Protein AF-A0A9D4M9J7-F1 (afdb_monomer_lite)

Radius of gyration: 25.25 Å; chains: 1; bounding box: 48×29×62 Å

pLDDT: mean 91.16, std 9.06, range [57.19, 98.56]

Foldseek 3Di:
DWDKDKDKDKDKDWDPDPPDIDMDIDIDIDIDTDDPDDDDDPDPPDDDDDDPPDDPPD

Sequence (58 aa):
MQTLYLFQLTVRATDNRIPTAQSTTATVIVTVLRDLAPPRFTNLPFTIDLNEKTVINS

Organism: Dreissena polymorpha (NCBI:txid45954)

Secondary structure (DSSP, 8-state):
-PPEEEEEEEEEEE---SS---EEEEEEEEEEE--SS-----SSSP-----TTPPTT-

Structure (mmCIF, N/CA/C/O backbone):
data_AF-A0A9D4M9J7-F1
#
_entry.id   AF-A0A9D4M9J7-F1
#
loop_
_atom_site.group_PDB
_atom_site.id
_atom_site.type_symbol
_atom_site.label_atom_id
_atom_site.label_alt_id
_atom_site.label_comp_id
_atom_site.label_asym_id
_atom_site.label_entity_id
_atom_site.label_seq_id
_atom_site.pdbx_PDB_ins_code
_atom_site.Cartn_x
_atom_site.Cartn_y
_atom_site.Cartn_z
_atom_site.occupancy
_atom_site.B_iso_or_equiv
_atom_site.auth_seq_id
_atom_site.auth_comp_id
_atom_site.auth_asym_id
_atom_site.auth_atom_id
_atom_site.pdbx_PDB_model_num
ATOM 1 N N . MET A 1 1 ? -23.501 11.200 -1.392 1.00 57.19 1 MET A N 1
ATOM 2 C CA . MET A 1 1 ? -22.591 10.680 -2.438 1.00 57.19 1 MET A CA 1
ATOM 3 C C . MET A 1 1 ? -21.185 10.600 -1.861 1.00 57.19 1 MET A C 1
ATOM 5 O O . MET A 1 1 ? -20.759 11.559 -1.228 1.00 57.19 1 MET A O 1
ATOM 9 N N . GLN A 1 2 ? -20.504 9.461 -1.997 1.00 60.97 2 GLN A N 1
ATOM 10 C CA . GLN A 1 2 ? -19.108 9.298 -1.573 1.00 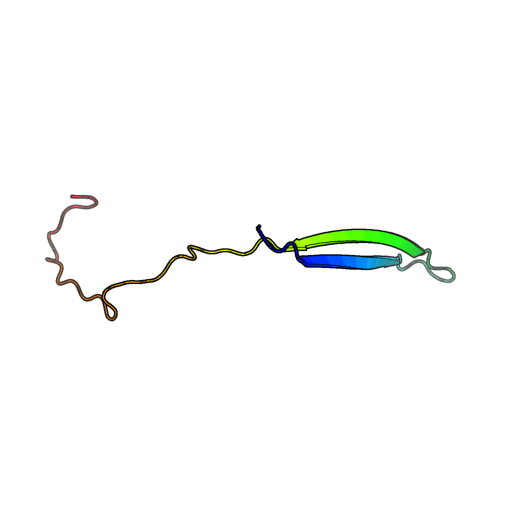60.97 2 GLN A CA 1
ATOM 11 C C . GLN A 1 2 ? -18.204 10.053 -2.560 1.00 60.97 2 GLN A C 1
ATOM 13 O O . GLN A 1 2 ? -18.330 9.868 -3.766 1.00 60.97 2 GLN A O 1
ATOM 18 N N . THR A 1 3 ? -17.325 10.929 -2.073 1.00 67.06 3 THR A N 1
ATOM 19 C CA . THR A 1 3 ? -16.301 11.562 -2.920 1.00 67.06 3 THR A CA 1
ATOM 20 C C . THR A 1 3 ? -15.187 10.550 -3.175 1.00 67.06 3 THR A C 1
ATOM 22 O O . THR A 1 3 ? -14.605 10.041 -2.218 1.00 67.06 3 THR A O 1
ATOM 25 N N . LEU A 1 4 ? -14.906 10.264 -4.446 1.00 76.62 4 LEU A N 1
ATOM 26 C CA . LEU A 1 4 ? -13.800 9.418 -4.884 1.00 76.62 4 LEU A CA 1
ATOM 27 C C . LEU A 1 4 ? -12.603 10.310 -5.224 1.00 76.62 4 LEU A C 1
ATOM 29 O O . LEU A 1 4 ? -12.740 11.205 -6.058 1.00 76.62 4 LEU A O 1
ATOM 33 N N . TYR A 1 5 ? -11.444 10.076 -4.609 1.00 84.38 5 TYR A N 1
ATOM 34 C CA . TYR A 1 5 ? -10.201 10.696 -5.071 1.00 84.38 5 TYR A CA 1
ATOM 35 C C . TYR A 1 5 ? -9.448 9.691 -5.937 1.00 84.38 5 TYR A C 1
ATOM 37 O O . TYR A 1 5 ? -9.158 8.578 -5.495 1.00 84.38 5 TYR A O 1
ATOM 45 N N . LEU A 1 6 ? -9.159 10.083 -7.177 1.00 91.06 6 LEU A N 1
ATOM 46 C CA . LEU A 1 6 ? -8.435 9.266 -8.141 1.00 91.06 6 LEU A CA 1
ATOM 47 C C . LEU A 1 6 ? -7.094 9.927 -8.442 1.00 91.06 6 LEU A C 1
ATOM 49 O O . LEU A 1 6 ? -7.046 11.069 -8.895 1.00 91.06 6 LEU A O 1
ATOM 53 N N . PHE A 1 7 ? -6.016 9.190 -8.200 1.00 95.44 7 PHE A N 1
ATOM 54 C CA . PHE A 1 7 ? -4.664 9.603 -8.548 1.00 95.44 7 PHE A CA 1
ATOM 55 C C . PHE A 1 7 ? -4.158 8.712 -9.670 1.00 95.44 7 PHE A C 1
ATOM 57 O O . PHE A 1 7 ? -4.174 7.487 -9.557 1.00 95.44 7 PHE A O 1
ATOM 64 N N . GLN A 1 8 ? -3.704 9.334 -10.751 1.00 97.25 8 GLN A N 1
ATOM 65 C CA . GLN A 1 8 ? -3.067 8.641 -11.857 1.00 97.25 8 GLN A CA 1
ATOM 66 C C . GLN A 1 8 ? -1.562 8.875 -11.779 1.00 97.25 8 GLN A C 1
ATOM 68 O O . GLN A 1 8 ? -1.103 10.016 -11.815 1.00 97.25 8 GLN A O 1
ATOM 73 N N . LEU A 1 9 ? -0.799 7.792 -11.672 1.00 97.81 9 LEU A N 1
ATOM 74 C CA . LEU A 1 9 ? 0.654 7.819 -11.621 1.00 97.81 9 LEU A CA 1
ATOM 75 C C . LEU A 1 9 ? 1.212 7.156 -12.876 1.00 97.81 9 LEU A C 1
ATOM 77 O O . LEU A 1 9 ? 0.790 6.063 -13.249 1.00 97.81 9 LEU A O 1
ATOM 81 N N . THR A 1 10 ? 2.202 7.787 -13.498 1.00 98.25 10 THR A N 1
ATOM 82 C CA . THR A 1 10 ? 3.053 7.122 -14.489 1.00 98.25 10 THR A CA 1
ATOM 83 C C . THR A 1 10 ? 4.266 6.568 -13.761 1.00 98.25 10 THR A C 1
ATOM 85 O O . THR A 1 10 ? 5.096 7.334 -13.273 1.00 98.25 10 THR A O 1
ATOM 88 N N . VAL A 1 11 ? 4.382 5.246 -13.684 1.00 98.12 11 VAL A N 1
ATOM 89 C CA . VAL A 1 11 ? 5.567 4.582 -13.131 1.00 98.12 11 VAL A CA 1
ATOM 90 C C . VAL A 1 11 ? 6.509 4.198 -14.267 1.00 98.12 11 VAL A C 1
ATOM 92 O O . VAL A 1 11 ? 6.056 3.844 -15.355 1.00 98.12 11 VAL A O 1
ATOM 95 N N . ARG A 1 12 ? 7.821 4.274 -14.028 1.00 98.31 12 ARG A N 1
ATOM 96 C CA . ARG A 1 12 ? 8.856 3.883 -14.992 1.00 98.31 12 ARG A CA 1
ATOM 97 C C . ARG A 1 12 ? 9.771 2.841 -14.368 1.00 98.31 12 ARG A C 1
ATOM 99 O O . ARG A 1 12 ? 10.344 3.089 -13.312 1.00 98.31 12 ARG A O 1
ATOM 106 N N . ALA A 1 13 ? 9.955 1.724 -15.060 1.00 98.12 13 ALA A N 1
ATOM 107 C CA . ALA A 1 13 ? 10.993 0.749 -14.751 1.00 98.12 13 ALA A CA 1
ATOM 108 C C . ALA A 1 13 ? 12.143 0.909 -15.752 1.00 98.12 13 ALA A C 1
ATOM 110 O O . ALA A 1 13 ? 11.899 1.165 -16.931 1.00 98.12 13 ALA A O 1
ATOM 111 N N . THR A 1 14 ? 13.386 0.801 -15.282 1.00 98.25 14 THR A N 1
ATOM 112 C CA . THR A 1 14 ? 14.598 0.831 -16.117 1.00 98.25 14 THR A CA 1
ATOM 113 C C . THR A 1 14 ? 15.536 -0.272 -15.648 1.00 98.25 14 THR A C 1
ATOM 115 O O . THR A 1 14 ? 15.744 -0.398 -14.443 1.00 98.25 14 THR A O 1
ATOM 118 N N . ASP A 1 15 ? 16.055 -1.086 -16.568 1.00 98.19 15 ASP A N 1
ATOM 119 C CA . ASP A 1 15 ? 17.095 -2.066 -16.240 1.00 98.19 15 ASP A CA 1
ATOM 120 C C . ASP A 1 15 ? 18.485 -1.406 -16.138 1.00 98.19 15 ASP A C 1
ATOM 122 O O . ASP A 1 15 ? 18.664 -0.242 -16.485 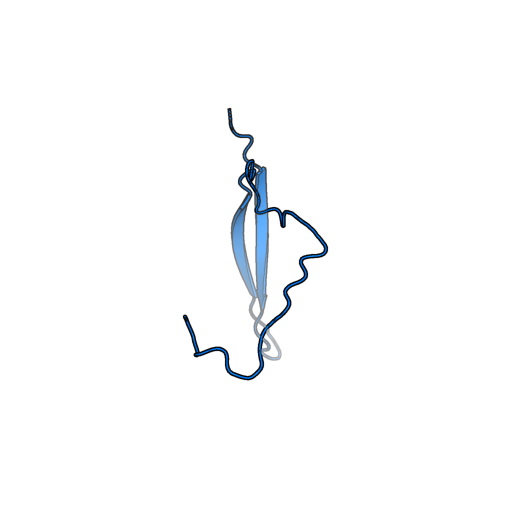1.00 98.19 15 ASP A O 1
ATOM 126 N N . ASN A 1 16 ? 19.480 -2.142 -15.638 1.00 98.00 16 ASN A N 1
ATOM 127 C CA . ASN A 1 16 ? 20.844 -1.628 -15.444 1.00 98.00 16 ASN A CA 1
ATOM 128 C C . ASN A 1 16 ? 21.819 -2.095 -16.542 1.00 98.00 16 ASN A C 1
ATOM 130 O O . ASN A 1 16 ? 23.014 -2.253 -16.282 1.00 98.00 16 ASN A O 1
ATOM 134 N N . ARG A 1 17 ? 21.340 -2.387 -17.760 1.00 97.25 17 ARG A N 1
ATOM 135 C CA . ARG A 1 17 ? 22.217 -2.869 -18.842 1.00 97.25 17 ARG A CA 1
ATOM 136 C C . ARG A 1 17 ? 23.179 -1.757 -19.305 1.00 97.25 17 ARG A C 1
ATOM 138 O O . ARG A 1 17 ? 22.770 -0.618 -19.501 1.00 97.25 17 ARG A O 1
ATOM 145 N N . ILE A 1 18 ? 24.450 -2.105 -19.537 1.00 94.56 18 ILE A N 1
ATOM 146 C CA . ILE A 1 18 ? 25.492 -1.227 -20.110 1.00 94.56 18 ILE A CA 1
ATOM 147 C C . ILE A 1 18 ? 25.850 -1.742 -21.519 1.00 94.56 18 ILE A C 1
ATOM 149 O O . ILE A 1 18 ? 26.004 -2.954 -21.678 1.00 94.56 18 ILE A O 1
ATOM 153 N N . PRO A 1 19 ? 25.996 -0.880 -22.548 1.00 91.75 19 PRO A N 1
ATOM 154 C CA . PRO A 1 19 ? 25.865 0.582 -22.512 1.00 91.75 19 PRO A CA 1
ATOM 155 C C . PRO A 1 19 ? 24.415 1.078 -22.598 1.00 91.75 19 PRO A C 1
ATOM 157 O O . PRO A 1 19 ? 24.162 2.255 -22.359 1.00 91.75 19 PRO A O 1
ATOM 160 N N . THR A 1 20 ? 23.470 0.208 -22.959 1.00 96.19 20 THR A N 1
ATOM 161 C CA . THR A 1 20 ? 22.094 0.595 -23.284 1.00 96.19 20 THR A CA 1
ATOM 162 C C . THR A 1 20 ? 21.082 -0.043 -22.339 1.00 96.19 20 THR A C 1
ATOM 164 O O . THR A 1 20 ? 20.645 -1.181 -22.526 1.00 96.19 20 THR A O 1
ATOM 167 N N . ALA A 1 21 ? 20.679 0.734 -21.336 1.00 97.44 21 ALA A N 1
ATOM 168 C CA . ALA A 1 21 ? 19.561 0.402 -20.468 1.00 97.44 21 ALA A CA 1
ATOM 169 C C . ALA A 1 21 ? 18.232 0.462 -21.237 1.00 97.44 21 ALA A C 1
ATOM 171 O O . ALA A 1 21 ? 18.040 1.315 -22.110 1.00 97.44 21 ALA A O 1
ATOM 172 N N . GLN A 1 22 ? 17.299 -0.422 -20.894 1.00 98.19 22 GLN A N 1
ATOM 173 C CA . GLN A 1 22 ? 15.932 -0.405 -21.415 1.00 98.19 22 GLN A CA 1
ATOM 174 C C . GLN A 1 22 ? 14.965 0.119 -20.362 1.00 98.19 22 GLN A C 1
ATOM 176 O O . GLN A 1 22 ? 15.097 -0.177 -19.176 1.00 98.19 22 GLN A O 1
ATOM 181 N N . SER A 1 23 ? 13.961 0.876 -20.804 1.00 98.12 23 SER A N 1
ATOM 182 C CA . SER A 1 23 ? 12.913 1.398 -19.934 1.00 98.12 23 SER A CA 1
ATOM 183 C C . SER A 1 23 ? 11.529 1.100 -20.479 1.00 98.12 23 SER A C 1
ATOM 185 O O . SER A 1 23 ? 11.316 1.101 -21.688 1.00 98.12 23 SER A O 1
ATOM 187 N N . THR A 1 24 ? 10.575 0.944 -19.571 1.00 98.44 24 THR A N 1
ATOM 188 C CA . THR A 1 24 ? 9.147 0.892 -19.888 1.00 98.44 24 THR A CA 1
ATOM 189 C C . THR A 1 24 ? 8.357 1.708 -18.871 1.00 98.44 24 THR A C 1
ATOM 191 O O . THR A 1 24 ? 8.833 1.953 -17.756 1.00 98.44 24 THR A O 1
ATOM 194 N N . THR A 1 25 ? 7.164 2.154 -19.252 1.00 98.56 25 THR A N 1
ATOM 195 C CA . THR A 1 25 ? 6.244 2.879 -18.375 1.00 98.56 25 THR A CA 1
ATOM 196 C C . THR A 1 25 ? 4.912 2.155 -18.256 1.00 98.56 25 THR A C 1
ATOM 198 O O . THR A 1 25 ? 4.492 1.433 -19.157 1.00 98.56 25 THR A O 1
ATOM 201 N N . ALA A 1 26 ? 4.240 2.359 -17.126 1.00 98.44 26 ALA A N 1
ATOM 202 C CA . ALA A 1 26 ? 2.883 1.885 -16.895 1.00 98.44 26 ALA A CA 1
ATOM 203 C C . ALA A 1 26 ? 2.069 2.945 -16.146 1.00 98.44 26 ALA A C 1
ATOM 205 O O . ALA A 1 26 ? 2.620 3.772 -15.415 1.00 98.44 26 ALA A O 1
ATOM 206 N N . THR A 1 27 ? 0.750 2.912 -16.321 1.00 98.31 27 THR A N 1
ATOM 207 C CA . THR A 1 27 ? -0.177 3.765 -15.576 1.00 98.31 27 THR A CA 1
ATOM 208 C C . THR A 1 27 ? -0.716 3.012 -14.368 1.00 98.31 27 THR A C 1
ATOM 210 O O . THR A 1 27 ? -1.279 1.929 -14.506 1.00 98.31 27 THR A O 1
ATOM 213 N N . VAL A 1 28 ? -0.569 3.604 -13.186 1.00 97.88 28 VAL A N 1
ATOM 214 C CA . VAL A 1 28 ? -1.157 3.123 -11.934 1.00 97.88 28 VAL A CA 1
ATOM 215 C C . VAL A 1 28 ? -2.284 4.066 -11.543 1.00 97.88 28 VAL A C 1
ATOM 217 O O . VAL A 1 28 ? -2.090 5.279 -11.474 1.00 97.88 28 VAL A O 1
ATOM 220 N N . ILE A 1 29 ? -3.460 3.506 -11.279 1.00 96.44 29 ILE A N 1
ATOM 221 C CA . ILE A 1 29 ? -4.622 4.249 -10.795 1.00 96.44 29 ILE A CA 1
ATOM 222 C C . ILE A 1 29 ? -4.803 3.912 -9.319 1.00 96.44 29 ILE A C 1
ATOM 224 O O . ILE A 1 29 ? -5.055 2.761 -8.969 1.00 96.44 29 ILE A O 1
ATOM 228 N N . VAL A 1 30 ? -4.668 4.916 -8.456 1.00 95.88 30 VAL A N 1
ATOM 229 C CA . VAL A 1 30 ? -4.918 4.793 -7.018 1.00 95.88 30 VAL A CA 1
ATOM 230 C C . VAL A 1 30 ? -6.260 5.430 -6.705 1.00 95.88 30 VAL A C 1
ATOM 232 O O . VAL A 1 30 ? -6.475 6.620 -6.940 1.00 95.88 30 VAL A O 1
ATOM 235 N N . THR A 1 31 ? -7.156 4.627 -6.147 1.00 93.69 31 THR A N 1
ATOM 236 C CA . THR A 1 31 ? -8.476 5.063 -5.704 1.00 93.69 31 THR A CA 1
ATOM 237 C C . THR A 1 31 ? -8.483 5.185 -4.188 1.00 93.69 31 THR A C 1
ATOM 239 O O . THR A 1 31 ? -8.390 4.182 -3.483 1.00 93.69 31 THR A O 1
ATOM 242 N N . VAL A 1 32 ? -8.605 6.410 -3.677 1.00 90.06 32 VAL A N 1
ATOM 243 C CA . VAL A 1 32 ? -8.733 6.656 -2.237 1.00 90.06 32 VAL A CA 1
ATOM 244 C C . VAL A 1 32 ? -10.208 6.789 -1.892 1.00 90.06 32 VAL A C 1
ATOM 246 O O . VAL A 1 32 ? -10.895 7.721 -2.324 1.00 90.06 32 VAL A O 1
ATOM 249 N N . LEU A 1 33 ? -10.685 5.835 -1.097 1.00 88.38 33 LEU A N 1
ATOM 250 C CA . LEU A 1 33 ? -12.022 5.850 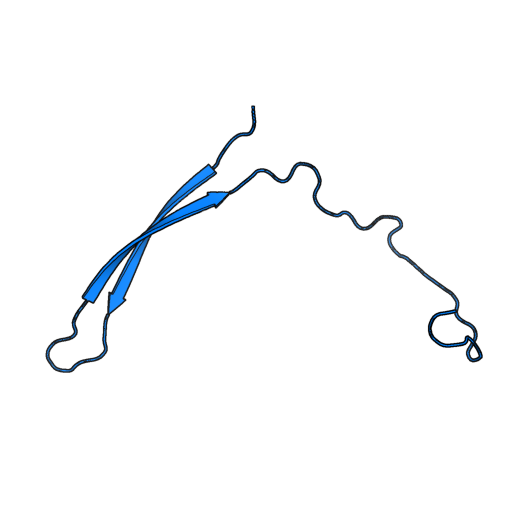-0.524 1.00 88.38 33 LEU A CA 1
ATOM 251 C C . LEU A 1 33 ? -12.006 6.672 0.763 1.00 88.38 33 LEU A C 1
ATOM 253 O O . LEU A 1 33 ? -11.102 6.542 1.587 1.00 88.38 33 LEU A O 1
ATOM 257 N N . ARG A 1 34 ? -13.024 7.515 0.950 1.00 84.62 34 ARG A N 1
ATOM 258 C CA . ARG A 1 34 ? -13.220 8.196 2.230 1.00 84.62 34 ARG A CA 1
ATOM 259 C C . ARG A 1 34 ? -13.582 7.160 3.290 1.00 84.62 34 ARG A C 1
ATOM 261 O O . ARG A 1 34 ? -14.654 6.562 3.204 1.00 84.62 34 ARG A O 1
ATOM 268 N N . ASP A 1 35 ? -12.729 7.026 4.296 1.00 85.00 35 ASP A N 1
ATOM 269 C CA . ASP A 1 35 ? -13.069 6.320 5.524 1.00 85.00 35 ASP A CA 1
ATOM 270 C C . ASP A 1 35 ? -13.872 7.255 6.441 1.00 85.00 35 ASP A C 1
ATOM 272 O O . ASP A 1 35 ? -13.366 8.266 6.932 1.00 85.00 35 ASP A O 1
ATOM 276 N N . LEU A 1 36 ? -15.162 6.956 6.602 1.00 85.12 36 LEU A N 1
ATOM 277 C CA . LEU A 1 36 ? -16.075 7.706 7.471 1.00 85.12 36 LEU A CA 1
ATOM 278 C C . LEU A 1 36 ? -16.119 7.153 8.900 1.00 85.12 36 LEU A C 1
ATOM 280 O O . LEU A 1 36 ? -16.677 7.814 9.775 1.00 85.12 36 LEU A O 1
ATOM 284 N N . ALA A 1 37 ? -15.550 5.972 9.138 1.00 88.62 37 ALA A N 1
ATOM 285 C CA . ALA A 1 37 ? -15.563 5.309 10.435 1.00 88.62 37 ALA A CA 1
ATOM 286 C C . ALA A 1 37 ? -14.189 4.695 10.764 1.00 88.62 37 ALA A C 1
ATOM 288 O O . ALA A 1 37 ? -14.100 3.500 11.052 1.00 88.62 37 ALA A O 1
ATOM 289 N N . PRO A 1 38 ? -13.109 5.499 10.750 1.00 90.00 38 PRO A N 1
ATOM 290 C CA . PRO A 1 38 ? -11.788 4.998 11.092 1.00 90.00 38 PRO A CA 1
ATOM 291 C C . PRO A 1 38 ? -11.750 4.536 12.555 1.00 90.00 38 PRO A C 1
ATOM 293 O O . PRO A 1 38 ? -12.349 5.197 13.413 1.00 90.00 38 PRO A O 1
ATOM 296 N N . PRO A 1 39 ? -10.996 3.471 12.883 1.00 92.56 39 PRO A N 1
ATOM 297 C CA . PRO A 1 39 ? -10.807 3.052 14.261 1.00 92.56 39 PRO A CA 1
ATOM 298 C C . PRO A 1 39 ? -10.323 4.211 15.137 1.00 92.56 39 PRO A C 1
ATOM 300 O O . PRO A 1 39 ? -9.489 5.041 14.746 1.00 92.56 39 PRO A O 1
ATOM 303 N N . ARG A 1 40 ? -10.883 4.281 16.340 1.00 91.69 40 ARG A N 1
ATOM 304 C CA . ARG A 1 40 ? -10.503 5.237 17.373 1.00 91.69 40 ARG A CA 1
ATOM 305 C C . ARG A 1 40 ? -10.269 4.450 18.642 1.00 91.69 40 ARG A C 1
ATOM 30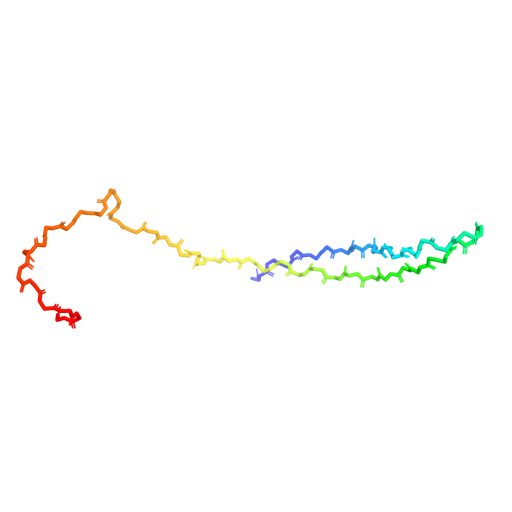7 O O . ARG A 1 40 ? -11.159 3.735 19.092 1.00 91.69 40 ARG A O 1
ATOM 314 N N . PHE A 1 41 ? -9.081 4.594 19.216 1.00 93.56 41 PHE A N 1
ATOM 315 C CA . PHE A 1 41 ? -8.888 4.182 20.594 1.00 93.56 41 PHE A CA 1
ATOM 316 C C . PHE A 1 41 ? -9.813 5.018 21.477 1.00 93.56 41 PHE A C 1
ATOM 318 O O . PHE A 1 41 ? -9.826 6.247 21.395 1.00 93.56 41 PHE A O 1
ATOM 325 N N . THR A 1 42 ? -10.596 4.342 22.302 1.00 91.88 42 THR A N 1
ATOM 326 C CA . THR A 1 42 ? -11.421 4.954 23.342 1.00 91.88 42 THR A CA 1
ATOM 327 C C . THR A 1 42 ? -10.758 4.731 24.696 1.00 91.88 42 THR A C 1
ATOM 329 O O . THR A 1 42 ? -10.001 3.777 24.854 1.00 91.88 42 THR A O 1
ATOM 332 N N . ASN A 1 43 ? -11.066 5.576 25.683 1.00 90.62 43 ASN A N 1
ATOM 333 C CA . ASN A 1 43 ? -10.596 5.429 27.069 1.00 90.62 43 ASN A CA 1
ATOM 334 C C . ASN A 1 43 ? -9.062 5.433 27.209 1.00 90.62 43 ASN A C 1
ATOM 336 O O . ASN A 1 43 ? -8.491 4.559 27.853 1.00 90.62 43 ASN A O 1
ATOM 340 N N . LEU A 1 44 ? -8.396 6.411 26.584 1.00 91.81 44 LEU A N 1
ATOM 341 C CA . LEU A 1 44 ? -6.952 6.609 26.718 1.00 91.81 44 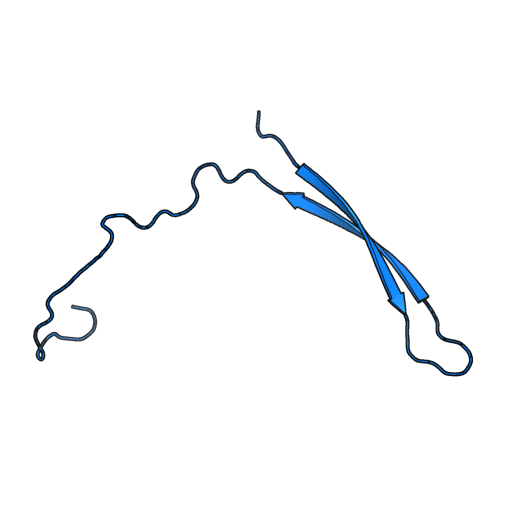LEU A CA 1
ATOM 342 C C . LEU A 1 44 ? -6.613 7.582 27.869 1.00 91.81 44 LEU A C 1
ATOM 344 O O . LEU A 1 44 ? -7.226 8.650 27.931 1.00 91.81 44 LEU A O 1
ATOM 348 N N . PRO A 1 45 ? -5.605 7.275 28.715 1.00 93.00 45 PRO A N 1
ATOM 349 C CA . PRO A 1 45 ? -4.848 6.021 28.747 1.00 93.00 45 PRO A CA 1
ATOM 350 C C . PRO A 1 45 ? -5.699 4.861 29.286 1.00 93.00 45 PRO A C 1
ATOM 352 O O . PRO A 1 45 ? -6.483 5.038 30.215 1.00 93.00 45 PRO A O 1
ATOM 355 N N . PHE A 1 46 ? -5.517 3.673 28.709 1.00 92.12 46 PHE A N 1
ATOM 356 C CA . PHE A 1 46 ? -6.129 2.452 29.222 1.00 92.12 46 PHE A CA 1
ATOM 357 C C . PHE A 1 46 ? -5.148 1.773 30.178 1.00 92.12 46 PHE A C 1
ATOM 359 O O . PHE A 1 46 ? -4.045 1.407 29.772 1.00 92.12 46 PHE A O 1
ATOM 366 N N . THR A 1 47 ? -5.561 1.609 31.432 1.00 94.06 47 THR A N 1
ATOM 367 C CA . THR A 1 47 ? -4.779 0.956 32.486 1.00 94.06 47 THR A CA 1
ATOM 368 C C . THR A 1 47 ? -5.548 -0.257 32.990 1.00 94.06 47 THR A C 1
ATOM 370 O O . THR A 1 47 ? -6.752 -0.161 33.227 1.00 94.06 47 THR A O 1
ATOM 373 N N . ILE A 1 48 ? -4.854 -1.381 33.169 1.00 90.75 48 ILE A N 1
ATOM 374 C CA . ILE A 1 48 ? -5.386 -2.571 33.839 1.00 90.75 48 ILE A CA 1
ATOM 375 C C . ILE A 1 48 ? -4.427 -3.012 34.937 1.00 90.75 48 ILE A C 1
ATOM 377 O O . ILE A 1 48 ? -3.211 -2.954 34.756 1.00 90.75 48 ILE A O 1
ATOM 381 N N . ASP A 1 49 ? -4.991 -3.503 36.034 1.00 92.62 49 ASP A N 1
ATOM 382 C CA . ASP A 1 49 ? -4.256 -4.222 37.067 1.00 92.62 49 ASP A CA 1
ATOM 383 C C . ASP A 1 49 ? -4.449 -5.724 36.844 1.00 92.62 49 ASP A C 1
ATOM 385 O O . ASP A 1 49 ? -5.576 -6.200 36.693 1.00 92.62 49 ASP A O 1
ATOM 389 N N . LEU A 1 50 ? -3.350 -6.479 36.810 1.00 92.50 50 LEU A N 1
ATOM 390 C CA . LEU A 1 50 ? -3.361 -7.922 36.579 1.00 92.50 50 LEU A CA 1
ATOM 391 C C . LEU A 1 50 ? -2.733 -8.648 37.769 1.00 92.50 50 LEU A C 1
ATOM 393 O O . LEU A 1 50 ? -1.653 -8.282 38.231 1.00 92.50 50 LEU A O 1
ATOM 397 N N . ASN A 1 51 ? -3.383 -9.710 38.247 1.00 94.62 51 ASN A N 1
ATOM 398 C CA . ASN A 1 51 ? -2.785 -10.585 39.250 1.00 94.62 51 ASN A CA 1
ATOM 399 C C . ASN A 1 51 ? -1.725 -11.486 38.596 1.00 94.62 51 ASN A C 1
ATOM 401 O O . ASN A 1 51 ? -1.974 -12.052 37.533 1.00 94.62 51 ASN A O 1
ATOM 405 N N . GLU A 1 52 ? -0.587 -11.697 39.256 1.00 91.19 52 GLU A N 1
ATOM 406 C CA . GLU A 1 52 ? 0.480 -12.590 38.774 1.00 91.19 52 GLU A CA 1
ATOM 407 C C . GLU A 1 52 ? -0.010 -14.023 38.489 1.00 91.19 52 GLU A C 1
ATOM 409 O O . GLU A 1 52 ? 0.498 -14.692 37.595 1.00 91.19 52 GLU A O 1
ATOM 414 N N . LYS A 1 53 ? -1.036 -14.493 39.209 1.00 95.12 53 LYS A N 1
ATOM 415 C CA . LYS A 1 53 ? -1.616 -15.836 39.051 1.00 95.12 53 LYS A CA 1
ATOM 416 C C . LYS A 1 53 ? -2.734 -15.916 38.007 1.00 95.12 53 LYS A C 1
ATOM 418 O O . LYS A 1 53 ? -3.430 -16.930 37.959 1.00 95.12 53 LYS A O 1
ATOM 423 N N . THR A 1 54 ? -2.957 -14.868 37.213 1.00 93.62 54 THR A N 1
ATOM 424 C CA . THR A 1 54 ? -4.009 -14.884 36.184 1.00 93.62 54 THR A CA 1
ATOM 425 C C . THR A 1 54 ? -3.713 -15.969 35.146 1.00 93.62 54 THR A C 1
ATOM 427 O O . THR A 1 54 ? -2.588 -16.089 34.662 1.00 93.62 54 THR A O 1
ATOM 430 N N . VAL A 1 55 ? -4.722 -16.782 34.821 1.00 91.75 55 VAL A N 1
ATOM 431 C CA . VAL A 1 55 ? -4.606 -17.849 33.820 1.00 91.75 55 VAL A CA 1
ATOM 432 C C . VAL A 1 55 ? -4.577 -17.228 32.419 1.00 91.75 55 VAL A C 1
ATOM 434 O O . VAL A 1 55 ? -5.188 -16.198 32.154 1.00 91.75 55 VAL A O 1
ATOM 437 N N . ILE A 1 56 ? -3.840 -17.844 31.497 1.00 89.06 56 ILE A N 1
ATOM 438 C CA . ILE A 1 56 ? -3.735 -17.358 30.118 1.00 89.06 56 ILE A CA 1
ATOM 439 C C . ILE A 1 56 ? -5.108 -17.491 29.433 1.00 89.06 56 ILE A C 1
ATOM 441 O O . ILE A 1 56 ? -5.668 -18.585 29.397 1.00 89.06 56 ILE A O 1
ATOM 445 N N . ASN A 1 57 ? -5.605 -16.397 28.845 1.00 78.38 57 ASN A N 1
ATOM 446 C CA . ASN A 1 57 ? -6.876 -16.311 28.104 1.00 78.38 57 ASN A CA 1
ATOM 447 C C . ASN A 1 57 ? -8.162 -16.560 28.923 1.00 78.38 57 ASN A C 1
ATOM 449 O O . ASN A 1 57 ? -9.173 -16.949 28.336 1.00 78.38 57 ASN A O 1
ATOM 453 N N . SER A 1 58 ? -8.137 -16.368 30.247 1.00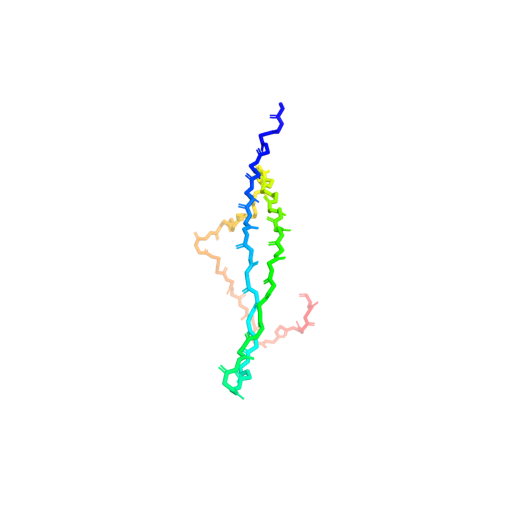 68.25 58 SER A N 1
ATOM 454 C CA . SER A 1 58 ? -9.344 -16.407 31.095 1.00 68.25 58 SER A CA 1
ATOM 455 C C . SER A 1 58 ? -10.094 -15.083 31.140 1.00 68.25 58 SER A C 1
ATOM 457 O O . SER A 1 58 ? -9.399 -14.043 31.193 1.00 68.25 58 SER A O 1
#